Protein AF-A0A8J1UHW3-F1 (afdb_monomer_lite)

Sequence (132 aa):
MAEHSGVFWVDASIRLKGNNTDRLWEKLQIGKGMVFFASAFAHSNFATTRAGMYDYLPTDKEKMKDLGSIGATAMLLYNTKFVYEHYIKWWVLCALNRYCIAPDGSRKYCDPYDTYEEKYHFYRNCHRFDQA

Radius of gyration: 15.89 Å; chains: 1; bounding box: 41×25×42 Å

Structure (mmCIF, N/CA/C/O backbone):
data_AF-A0A8J1UHW3-F1
#
_entry.id   AF-A0A8J1UHW3-F1
#
loop_
_atom_site.group_PDB
_atom_site.id
_atom_site.type_symbol
_atom_site.label_atom_id
_atom_site.label_alt_id
_atom_site.label_comp_id
_atom_site.label_asym_id
_atom_site.label_entity_id
_atom_site.label_seq_id
_atom_site.pdbx_PDB_ins_code
_atom_site.Cartn_x
_atom_site.Cartn_y
_atom_site.Cartn_z
_atom_site.occupancy
_atom_site.B_iso_or_equiv
_atom_site.auth_seq_id
_atom_site.auth_comp_id
_atom_site.auth_asym_id
_atom_site.auth_atom_id
_atom_site.pdbx_PDB_model_num
ATOM 1 N N . MET A 1 1 ? -15.186 -9.253 8.576 1.00 59.00 1 MET A N 1
ATOM 2 C CA . MET A 1 1 ? -15.561 -8.044 9.350 1.00 59.00 1 MET A CA 1
ATOM 3 C C . MET A 1 1 ? -17.054 -7.941 9.661 1.00 59.00 1 MET A C 1
ATOM 5 O O . MET A 1 1 ? -17.396 -7.161 10.534 1.00 59.00 1 MET A O 1
ATOM 9 N N . ALA A 1 2 ? -17.949 -8.707 9.020 1.00 60.25 2 ALA A N 1
ATOM 10 C CA . ALA A 1 2 ? -19.382 -8.652 9.345 1.00 60.25 2 ALA A CA 1
ATOM 11 C C . ALA A 1 2 ? -19.702 -9.032 10.810 1.00 60.25 2 ALA A C 1
ATOM 13 O O . ALA A 1 2 ? -20.671 -8.531 11.364 1.00 60.25 2 ALA A O 1
ATOM 14 N N . GLU A 1 3 ? -18.856 -9.853 11.445 1.00 74.50 3 GLU A N 1
ATOM 15 C CA . GLU A 1 3 ? -19.064 -10.367 12.811 1.00 74.50 3 GLU A CA 1
ATOM 16 C C . GLU A 1 3 ? -18.181 -9.698 13.884 1.00 74.50 3 GLU A C 1
ATOM 18 O O . GLU A 1 3 ? -18.403 -9.886 15.079 1.00 74.50 3 GLU A O 1
ATOM 23 N N . HIS A 1 4 ? -17.180 -8.901 13.489 1.00 83.81 4 HIS A N 1
ATOM 24 C CA . HIS A 1 4 ? -16.212 -8.293 14.411 1.00 83.81 4 HIS A CA 1
ATOM 25 C C . HIS A 1 4 ? -15.934 -6.832 14.054 1.00 83.81 4 HIS A C 1
ATOM 27 O O . HIS A 1 4 ? -15.713 -6.502 12.887 1.00 83.81 4 HIS A O 1
ATOM 33 N N . SER A 1 5 ? -15.870 -5.972 15.075 1.00 87.94 5 SER A N 1
ATOM 34 C CA . SER A 1 5 ? -15.629 -4.529 14.925 1.00 87.94 5 SER A CA 1
ATOM 35 C C . SER A 1 5 ? -14.244 -4.190 14.373 1.00 87.94 5 SER A C 1
ATOM 37 O O . SER A 1 5 ? -14.067 -3.117 13.802 1.00 87.94 5 SER A O 1
ATOM 39 N N . GLY A 1 6 ? -13.273 -5.096 14.505 1.00 90.69 6 GLY A N 1
ATOM 40 C CA . GLY A 1 6 ? -11.949 -4.945 13.920 1.00 90.69 6 GLY A CA 1
ATOM 41 C C . GLY A 1 6 ? -11.185 -6.261 13.825 1.00 90.69 6 GLY A C 1
ATOM 42 O O . GLY A 1 6 ? -11.550 -7.257 14.447 1.00 90.69 6 GLY A O 1
ATOM 43 N N . VAL A 1 7 ? -10.133 -6.256 13.013 1.00 92.00 7 VAL A N 1
ATOM 44 C CA . VAL A 1 7 ? -9.237 -7.384 12.752 1.00 92.00 7 VAL A CA 1
ATOM 45 C C . VAL A 1 7 ? -7.804 -6.903 12.921 1.00 92.00 7 VAL A C 1
ATOM 47 O O . VAL A 1 7 ? -7.406 -5.911 12.308 1.00 92.00 7 VAL A O 1
ATOM 50 N N . PHE A 1 8 ? -7.027 -7.618 13.734 1.00 91.19 8 PHE A N 1
ATOM 51 C CA . PHE A 1 8 ? -5.584 -7.427 13.807 1.00 91.19 8 PHE A CA 1
ATOM 52 C C . PHE A 1 8 ? -4.898 -8.483 12.938 1.00 91.19 8 PHE A C 1
ATOM 54 O O . PHE A 1 8 ? -4.898 -9.664 13.278 1.00 91.19 8 PHE A O 1
ATOM 61 N N . TRP A 1 9 ? -4.348 -8.057 11.803 1.00 89.69 9 TRP A N 1
ATOM 62 C CA . TRP A 1 9 ? -3.545 -8.900 10.922 1.00 89.69 9 TRP A CA 1
ATOM 63 C C . TRP A 1 9 ? -2.068 -8.769 11.280 1.00 89.69 9 TRP A C 1
ATOM 65 O O . TRP A 1 9 ? -1.563 -7.652 11.410 1.00 89.69 9 TRP A O 1
ATOM 75 N N . VAL A 1 10 ? -1.381 -9.901 11.433 1.00 90.69 10 VAL A N 1
ATOM 76 C CA . VAL A 1 10 ? 0.036 -9.963 11.801 1.00 90.69 10 VAL A CA 1
ATOM 77 C C . VAL A 1 10 ? 0.680 -11.147 11.083 1.00 90.69 10 VAL A C 1
ATOM 79 O O . VAL A 1 10 ? 0.209 -12.276 11.203 1.00 90.69 10 VAL A O 1
ATOM 82 N N . ASP A 1 11 ? 1.759 -10.891 10.348 1.00 87.81 11 ASP A N 1
ATOM 83 C CA . ASP A 1 11 ? 2.586 -11.928 9.734 1.00 87.81 11 ASP A CA 1
ATOM 84 C C . ASP A 1 11 ? 3.299 -12.762 10.815 1.00 87.81 11 ASP A C 1
ATOM 86 O O . ASP A 1 11 ? 3.686 -12.257 11.871 1.00 87.81 11 ASP A O 1
ATOM 90 N N . ALA A 1 12 ? 3.540 -14.042 10.531 1.00 89.94 12 ALA A N 1
ATOM 91 C CA . ALA A 1 12 ? 4.225 -14.978 11.420 1.00 89.94 12 ALA A CA 1
ATOM 92 C C . ALA A 1 12 ? 5.659 -14.539 11.779 1.00 89.94 12 ALA A C 1
ATOM 94 O O . ALA A 1 12 ? 6.233 -15.014 12.761 1.00 89.94 12 ALA A O 1
ATOM 95 N N . SER A 1 13 ? 6.240 -13.628 10.994 1.00 87.56 13 SER A N 1
ATOM 96 C CA . SER A 1 13 ? 7.553 -13.030 11.245 1.00 87.56 13 SER A CA 1
ATOM 97 C C . SER A 1 13 ? 7.556 -11.973 12.363 1.00 87.56 13 SER A C 1
ATOM 99 O O . SER A 1 13 ? 8.621 -11.640 12.890 1.00 87.56 13 SER A O 1
ATOM 101 N N . ILE A 1 14 ? 6.391 -11.449 12.760 1.00 88.06 14 ILE A N 1
ATOM 102 C CA . ILE A 1 14 ? 6.281 -10.335 13.705 1.00 88.06 14 ILE A CA 1
ATOM 103 C C . ILE A 1 14 ? 6.113 -10.839 15.139 1.00 88.06 14 ILE A C 1
ATOM 105 O O . ILE A 1 14 ? 5.338 -11.747 15.437 1.00 88.06 14 ILE A O 1
ATOM 109 N N . ARG A 1 15 ? 6.832 -10.201 16.070 1.00 88.38 15 ARG A N 1
ATOM 110 C CA . ARG A 1 15 ? 6.701 -10.437 17.512 1.00 88.38 15 ARG A CA 1
ATOM 111 C C . ARG A 1 15 ? 6.170 -9.188 18.196 1.00 88.38 15 ARG A C 1
ATOM 113 O O . ARG A 1 15 ? 6.845 -8.161 18.219 1.00 88.38 15 ARG A O 1
ATOM 120 N N . LEU A 1 16 ? 4.991 -9.296 18.798 1.00 85.94 16 LEU A N 1
ATOM 121 C CA . LEU A 1 16 ? 4.423 -8.242 19.632 1.00 85.94 16 LEU A CA 1
ATOM 122 C C . LEU A 1 16 ? 5.141 -8.238 20.986 1.00 85.94 16 LEU A C 1
ATOM 124 O O . LEU A 1 16 ? 5.240 -9.272 21.646 1.00 85.94 16 LEU A O 1
ATOM 128 N N . LYS A 1 17 ? 5.673 -7.082 21.385 1.00 85.56 17 LYS A N 1
ATOM 129 C CA . LYS A 1 17 ? 6.342 -6.896 22.676 1.00 85.56 17 LYS A CA 1
ATOM 130 C C . LYS A 1 17 ? 5.645 -5.778 23.443 1.00 85.56 17 LYS A C 1
ATOM 132 O O . LYS A 1 17 ? 5.479 -4.686 22.910 1.00 85.56 17 LYS A O 1
ATOM 137 N N . GLY A 1 18 ? 5.298 -6.048 24.698 1.00 82.25 18 GLY A N 1
ATOM 138 C CA . GLY A 1 18 ? 4.622 -5.095 25.577 1.00 82.25 18 GLY A CA 1
ATOM 139 C C . GLY A 1 18 ? 3.096 -5.140 25.484 1.00 82.25 18 GLY A C 1
ATOM 140 O O . GLY A 1 18 ? 2.519 -5.861 24.676 1.00 82.25 18 GLY A O 1
ATOM 141 N N . ASN A 1 19 ? 2.454 -4.374 26.363 1.00 79.50 19 ASN A N 1
ATOM 142 C CA . ASN A 1 19 ? 1.001 -4.293 26.530 1.00 79.50 19 ASN A CA 1
ATOM 143 C C . ASN A 1 19 ? 0.471 -2.847 26.493 1.00 79.50 19 ASN A C 1
ATOM 145 O O . ASN A 1 19 ? -0.718 -2.629 26.713 1.00 79.50 19 ASN A O 1
ATOM 149 N N . ASN A 1 20 ? 1.330 -1.858 26.224 1.00 79.31 20 ASN A N 1
ATOM 150 C CA . ASN A 1 20 ? 0.901 -0.469 26.115 1.00 79.31 20 ASN A CA 1
ATOM 151 C C . ASN A 1 20 ? 0.227 -0.243 24.754 1.00 79.31 20 ASN A C 1
ATOM 153 O O . ASN A 1 20 ? 0.857 -0.386 23.705 1.00 79.31 20 ASN A O 1
ATOM 157 N N . THR A 1 21 ? -1.053 0.122 24.789 1.00 81.50 21 THR A N 1
ATOM 158 C CA . THR A 1 21 ? -1.869 0.416 23.602 1.00 81.50 21 THR A CA 1
ATOM 159 C C . THR A 1 21 ? -2.411 1.845 23.613 1.00 81.50 21 THR A C 1
ATOM 161 O O . THR A 1 21 ? -3.254 2.189 22.789 1.00 81.50 21 THR A O 1
ATOM 164 N N . ASP A 1 22 ? -1.900 2.707 24.495 1.00 83.94 22 ASP A N 1
ATOM 165 C CA . ASP A 1 22 ? -2.510 4.003 24.819 1.00 83.94 22 ASP A CA 1
ATOM 166 C C . ASP A 1 22 ? -2.631 4.906 23.583 1.00 83.94 22 ASP A C 1
ATOM 168 O O . ASP A 1 22 ? -3.634 5.586 23.380 1.00 83.94 22 ASP A O 1
ATOM 172 N N . ARG A 1 23 ? -1.631 4.857 22.695 1.00 84.88 23 ARG A N 1
ATOM 173 C CA . ARG A 1 23 ? -1.591 5.654 21.455 1.00 84.88 23 ARG A CA 1
ATOM 174 C C . ARG A 1 23 ? -2.309 5.010 20.272 1.00 84.88 23 ARG A C 1
ATOM 176 O O . ARG A 1 23 ? -2.452 5.640 19.225 1.00 84.88 23 ARG A O 1
ATOM 183 N N . LEU A 1 24 ? -2.736 3.756 20.393 1.00 87.62 24 LEU A N 1
ATOM 184 C CA . LEU A 1 24 ? -3.324 3.019 19.278 1.00 87.62 24 LEU A CA 1
ATOM 185 C C . LEU A 1 24 ? -4.669 3.613 18.862 1.00 87.62 24 LEU A C 1
ATOM 187 O O . LEU A 1 24 ? -4.933 3.765 17.671 1.00 87.62 24 LEU A O 1
ATOM 191 N N . TRP A 1 25 ? -5.490 4.002 19.837 1.00 87.06 25 TRP A N 1
ATOM 192 C CA . TRP A 1 25 ? -6.794 4.607 19.581 1.00 87.06 25 TRP A CA 1
ATOM 193 C C . TRP A 1 25 ? -6.679 5.938 18.845 1.00 87.06 25 TRP A C 1
ATOM 195 O O . TRP A 1 25 ? -7.392 6.157 17.871 1.00 87.06 25 TRP A O 1
ATOM 205 N N . GLU A 1 26 ? -5.734 6.788 19.243 1.00 91.19 26 GLU A N 1
ATOM 206 C CA . GLU A 1 26 ? -5.448 8.047 18.551 1.00 91.19 26 GLU A CA 1
ATOM 207 C C . GLU A 1 26 ? -5.050 7.793 17.089 1.00 91.19 26 GLU A C 1
ATOM 209 O O . GLU A 1 26 ? -5.602 8.399 16.168 1.00 91.19 26 GLU A O 1
ATOM 214 N N . LYS A 1 27 ? -4.144 6.834 16.854 1.00 90.75 27 LYS A N 1
ATOM 215 C CA . LYS A 1 27 ? -3.717 6.457 15.499 1.00 90.75 27 LYS A CA 1
ATOM 216 C C . LYS A 1 27 ? -4.860 5.886 14.665 1.00 90.75 27 LYS A C 1
ATOM 218 O O . LYS A 1 27 ? -4.954 6.225 13.489 1.00 90.75 27 LYS A O 1
ATOM 223 N N . LEU A 1 28 ? -5.744 5.082 15.257 1.00 90.69 28 LEU A N 1
ATOM 224 C CA . LEU A 1 28 ? -6.936 4.568 14.580 1.00 90.69 28 LEU A CA 1
ATOM 225 C C . LEU A 1 28 ? -7.889 5.691 14.175 1.00 90.69 28 LEU A C 1
ATOM 227 O O . LEU A 1 28 ? -8.403 5.656 13.061 1.00 90.69 28 LEU A O 1
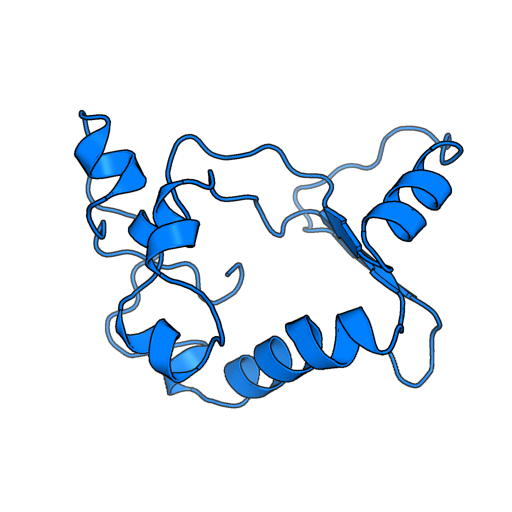ATOM 231 N N . GLN A 1 29 ? -8.111 6.691 15.033 1.00 90.44 29 GLN A N 1
ATOM 232 C CA . GLN A 1 29 ? -8.962 7.836 14.692 1.00 90.44 29 GLN A CA 1
ATOM 233 C C . GLN A 1 29 ? -8.363 8.650 13.539 1.00 90.44 29 GLN A C 1
ATOM 235 O O . GLN A 1 29 ? -9.050 8.912 12.551 1.00 90.44 29 GLN A O 1
ATOM 240 N N . ILE A 1 30 ? -7.065 8.971 13.610 1.00 92.00 30 ILE A N 1
ATOM 241 C CA . ILE A 1 30 ? -6.345 9.675 12.533 1.00 92.00 30 ILE A CA 1
ATOM 242 C C . ILE A 1 30 ? -6.402 8.873 11.223 1.00 92.00 30 ILE A C 1
ATOM 244 O O . ILE A 1 30 ? -6.675 9.428 10.160 1.00 92.00 30 ILE A O 1
ATOM 248 N N . GLY A 1 31 ? -6.189 7.559 11.301 1.00 90.19 31 GLY A N 1
ATOM 249 C CA . GLY A 1 31 ? -6.221 6.639 10.167 1.00 90.19 31 GLY A CA 1
ATOM 250 C C . GLY A 1 31 ? -7.620 6.187 9.744 1.00 90.19 31 GLY A C 1
ATOM 251 O O . GLY A 1 31 ? -7.732 5.256 8.948 1.00 90.19 31 GLY A O 1
ATOM 252 N N . LYS A 1 32 ? -8.692 6.792 10.279 1.00 94.69 32 LYS A N 1
ATOM 253 C CA . LYS A 1 32 ? -10.099 6.467 9.964 1.00 94.69 32 LYS A CA 1
ATOM 254 C C . LYS A 1 32 ? -10.449 4.976 10.105 1.00 94.69 32 LYS A C 1
ATOM 256 O O . LYS A 1 32 ? -11.298 4.444 9.383 1.00 94.69 32 LYS A O 1
ATOM 261 N N . GLY A 1 33 ? -9.807 4.309 11.059 1.00 93.75 33 GLY A N 1
ATOM 262 C CA . GLY A 1 33 ? -9.964 2.889 11.348 1.00 93.75 33 GLY A CA 1
ATOM 263 C C . GLY A 1 33 ? -8.819 2.005 10.858 1.00 93.75 33 GLY A C 1
ATOM 264 O O . GLY A 1 33 ? -8.951 0.792 10.961 1.00 93.75 33 GLY A O 1
ATOM 265 N N . MET A 1 34 ? -7.711 2.552 10.349 1.00 92.62 34 MET A N 1
ATOM 266 C CA . MET A 1 34 ? -6.543 1.758 9.934 1.00 92.62 34 MET A CA 1
ATOM 267 C C . MET A 1 34 ? -5.260 2.237 10.592 1.00 92.62 34 MET A C 1
ATOM 269 O O . MET A 1 34 ? -4.975 3.431 10.632 1.00 92.62 34 MET A O 1
ATOM 273 N N . VAL A 1 35 ? -4.451 1.288 11.054 1.00 91.88 35 VAL A N 1
ATOM 274 C CA . VAL A 1 35 ? -3.084 1.534 11.521 1.00 91.88 35 VAL A CA 1
ATOM 275 C C . VAL A 1 35 ? -2.175 0.450 10.967 1.00 91.88 35 VAL A C 1
ATOM 277 O O . VAL A 1 35 ? -2.463 -0.734 11.127 1.00 91.88 35 VAL A O 1
ATOM 280 N N . PHE A 1 36 ? -1.063 0.859 10.359 1.00 88.69 36 PHE A N 1
ATOM 281 C CA . PHE A 1 36 ? 0.019 -0.032 9.947 1.00 88.69 36 PHE A CA 1
ATOM 282 C C . PHE A 1 36 ? 1.166 0.057 10.952 1.00 88.69 36 PHE A C 1
ATOM 284 O O . PHE A 1 36 ? 1.549 1.145 11.380 1.00 88.69 36 PHE A O 1
ATOM 291 N N . PHE A 1 37 ? 1.732 -1.094 11.299 1.00 86.38 37 PHE A N 1
ATOM 292 C CA . PHE A 1 37 ? 2.867 -1.233 12.209 1.00 86.38 37 PHE A CA 1
ATOM 293 C C . PHE A 1 37 ? 4.120 -1.623 11.420 1.00 86.38 37 PHE A C 1
ATOM 295 O O . PHE A 1 37 ? 4.749 -2.647 11.682 1.00 86.38 37 PHE A O 1
ATOM 302 N N . ALA A 1 38 ? 4.457 -0.820 10.412 1.00 78.75 38 ALA A N 1
ATOM 303 C CA . ALA A 1 38 ? 5.562 -1.091 9.505 1.00 78.75 38 ALA A CA 1
ATOM 304 C C . ALA A 1 38 ? 6.385 0.168 9.226 1.00 78.75 38 ALA A C 1
ATOM 306 O O . ALA A 1 38 ? 5.887 1.293 9.282 1.00 78.75 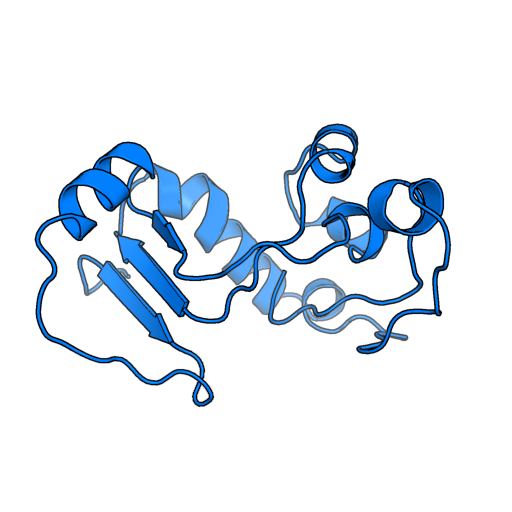38 ALA A O 1
ATOM 307 N N . SER A 1 39 ? 7.663 -0.042 8.922 1.00 73.88 39 SER A N 1
ATOM 308 C CA . SER A 1 39 ? 8.550 1.001 8.416 1.00 73.88 39 SER A CA 1
ATOM 309 C C . SER A 1 39 ? 8.415 1.110 6.901 1.00 73.88 39 SER A C 1
ATOM 311 O O . SER A 1 39 ? 8.168 0.112 6.221 1.00 73.88 39 SER A O 1
ATOM 313 N N . ALA A 1 40 ? 8.602 2.321 6.380 1.00 78.00 40 ALA A N 1
ATOM 314 C CA . ALA A 1 40 ? 8.689 2.529 4.945 1.00 78.00 40 ALA A CA 1
ATOM 315 C C . ALA A 1 40 ? 9.975 1.894 4.389 1.00 78.00 40 ALA A C 1
ATOM 317 O O . ALA A 1 40 ? 11.049 1.997 4.987 1.00 78.00 40 ALA A O 1
ATOM 318 N N . PHE A 1 41 ? 9.863 1.251 3.235 1.00 79.94 41 PHE A N 1
ATOM 319 C CA . PHE A 1 41 ? 10.981 0.788 2.435 1.00 79.94 41 PHE A CA 1
ATOM 320 C C . PHE A 1 41 ? 11.551 1.934 1.593 1.00 79.94 41 PHE A C 1
ATOM 322 O O . PHE A 1 41 ? 10.856 2.882 1.233 1.00 79.94 41 PHE A O 1
ATOM 329 N N . ALA A 1 42 ? 12.832 1.821 1.236 1.00 85.44 42 ALA A N 1
ATOM 330 C CA . ALA A 1 42 ? 13.557 2.808 0.432 1.00 85.44 42 ALA A CA 1
ATOM 331 C C . ALA A 1 42 ? 13.285 2.678 -1.084 1.00 85.44 42 ALA A C 1
ATOM 333 O O . ALA A 1 42 ? 14.219 2.707 -1.888 1.00 85.44 42 ALA A O 1
ATOM 334 N N . HIS A 1 43 ? 12.025 2.472 -1.459 1.00 89.12 43 HIS A N 1
ATOM 335 C CA . HIS A 1 43 ? 11.519 2.464 -2.832 1.00 89.12 43 HIS A CA 1
ATOM 336 C C . HIS A 1 43 ? 10.024 2.792 -2.820 1.00 89.12 43 HIS A C 1
ATOM 338 O O . HIS A 1 43 ? 9.350 2.565 -1.812 1.00 89.12 43 HIS A O 1
ATOM 344 N N . SER A 1 44 ? 9.502 3.310 -3.927 1.00 91.75 44 SER A N 1
ATOM 345 C CA . SER A 1 44 ? 8.094 3.685 -4.024 1.00 91.75 44 SER A CA 1
ATOM 346 C C . SER A 1 44 ? 7.180 2.485 -4.270 1.00 91.75 44 SER A C 1
ATOM 348 O O . SER A 1 44 ? 7.605 1.463 -4.816 1.00 91.75 44 SER A O 1
ATOM 350 N N . ASN A 1 45 ? 5.895 2.624 -3.932 1.00 89.31 45 ASN A N 1
ATOM 351 C CA . ASN A 1 45 ? 4.886 1.650 -4.366 1.00 89.31 45 ASN A CA 1
ATOM 352 C C . ASN A 1 45 ? 4.777 1.598 -5.893 1.00 89.31 45 ASN A C 1
ATOM 354 O O . ASN A 1 45 ? 4.513 0.533 -6.444 1.00 89.31 45 ASN A O 1
ATOM 358 N N . PHE A 1 46 ? 5.002 2.715 -6.592 1.00 92.75 46 PHE A N 1
ATOM 359 C CA . PHE A 1 46 ? 5.004 2.731 -8.055 1.00 92.75 46 PHE A CA 1
ATOM 360 C C . PHE A 1 46 ? 6.071 1.787 -8.631 1.00 92.75 46 PHE A C 1
ATOM 362 O O . PHE A 1 46 ? 5.772 0.979 -9.511 1.00 92.75 46 PHE A O 1
ATOM 369 N N . ALA A 1 47 ? 7.294 1.841 -8.098 1.00 93.31 47 ALA A N 1
ATOM 370 C CA . ALA A 1 47 ? 8.427 1.056 -8.582 1.00 93.31 47 ALA A CA 1
ATOM 371 C C . ALA A 1 47 ? 8.212 -0.463 -8.435 1.00 93.31 47 ALA A C 1
ATOM 373 O O . ALA A 1 47 ? 8.733 -1.246 -9.232 1.00 93.31 47 ALA A O 1
ATOM 374 N N . THR A 1 48 ? 7.406 -0.888 -7.460 1.00 91.31 48 THR A N 1
ATOM 375 C CA . THR A 1 48 ? 7.092 -2.299 -7.177 1.00 91.31 48 THR A CA 1
ATOM 376 C C . THR A 1 48 ? 5.648 -2.678 -7.515 1.00 91.31 48 THR A C 1
ATOM 378 O O . THR A 1 48 ? 5.185 -3.765 -7.161 1.00 91.31 48 THR A O 1
ATOM 381 N N . THR A 1 49 ? 4.925 -1.816 -8.242 1.00 90.50 49 THR A N 1
ATOM 382 C CA . THR A 1 49 ? 3.567 -2.098 -8.718 1.00 90.50 49 THR A CA 1
ATOM 383 C C . THR A 1 49 ? 3.531 -2.390 -10.204 1.00 90.50 49 THR A C 1
ATOM 385 O O . THR A 1 49 ? 3.777 -1.518 -11.035 1.00 90.50 49 THR A O 1
ATOM 388 N N . ARG A 1 50 ? 3.188 -3.639 -10.554 1.00 91.50 50 ARG A N 1
ATOM 389 C CA . ARG A 1 50 ? 3.021 -4.042 -11.954 1.00 91.50 50 ARG A CA 1
ATOM 390 C C . ARG A 1 50 ? 1.928 -3.195 -12.597 1.00 91.50 50 ARG A C 1
ATOM 392 O O . ARG A 1 50 ? 0.840 -3.081 -12.048 1.00 91.50 50 ARG A O 1
ATOM 399 N N . ALA A 1 51 ? 2.188 -2.677 -13.797 1.00 90.06 51 ALA A N 1
ATOM 400 C CA . ALA A 1 51 ? 1.287 -1.741 -14.474 1.00 90.06 51 ALA A CA 1
ATOM 401 C C . ALA A 1 51 ? -0.172 -2.232 -14.603 1.00 90.06 51 ALA A C 1
ATOM 403 O O . ALA A 1 51 ? -1.090 -1.439 -14.428 1.00 90.06 51 ALA A O 1
ATOM 404 N N . GLY A 1 52 ? -0.397 -3.529 -14.840 1.00 90.06 52 GLY A N 1
ATOM 405 C CA . GLY A 1 52 ? -1.752 -4.099 -14.925 1.00 90.06 52 GLY A CA 1
ATOM 406 C C . GLY A 1 52 ? -2.545 -4.069 -13.610 1.00 90.06 52 GLY A C 1
ATOM 407 O O . GLY A 1 52 ? -3.761 -4.201 -13.626 1.00 90.06 52 GLY A O 1
ATOM 408 N N . MET A 1 53 ? -1.897 -3.852 -12.460 1.00 90.25 53 MET A N 1
ATOM 409 C CA . MET A 1 53 ? -2.601 -3.723 -11.176 1.00 90.25 53 MET A CA 1
ATOM 410 C C . MET A 1 53 ? -3.428 -2.448 -11.084 1.00 90.25 53 MET A C 1
ATOM 412 O O . MET A 1 53 ? -4.410 -2.394 -10.346 1.00 90.25 53 MET A O 1
ATOM 416 N N . TYR A 1 54 ? -3.075 -1.435 -11.870 1.00 90.31 54 TYR A N 1
ATOM 417 C CA . TYR A 1 54 ? -3.818 -0.184 -11.924 1.00 90.31 54 TYR A CA 1
ATOM 418 C C . TYR A 1 54 ? -5.196 -0.306 -12.570 1.00 90.31 54 TYR A C 1
ATOM 420 O O . TYR A 1 54 ? -6.001 0.610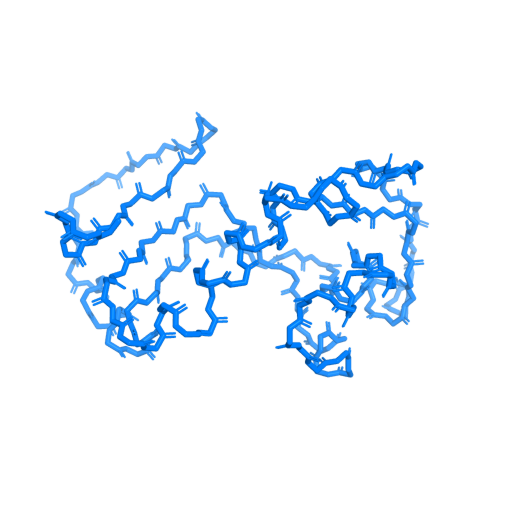 -12.431 1.00 90.31 54 TYR A O 1
ATOM 428 N N . ASP A 1 55 ? -5.474 -1.426 -13.235 1.00 89.81 55 ASP A N 1
ATOM 429 C CA . ASP A 1 55 ? -6.803 -1.729 -13.761 1.00 89.81 55 ASP A CA 1
ATOM 430 C C . ASP A 1 55 ? -7.745 -2.241 -12.652 1.00 89.81 55 ASP A C 1
ATOM 432 O O . ASP A 1 55 ? -8.964 -2.228 -12.813 1.00 89.81 55 ASP A O 1
ATOM 436 N N . TYR A 1 56 ? -7.189 -2.665 -11.507 1.00 89.12 56 TYR A N 1
ATOM 437 C CA . TYR A 1 56 ? -7.929 -3.227 -10.372 1.00 89.12 56 TYR A CA 1
ATOM 438 C C . TYR A 1 56 ? -7.934 -2.326 -9.136 1.00 89.12 56 TYR A C 1
ATOM 440 O O . TYR A 1 56 ? -8.916 -2.306 -8.393 1.00 89.12 56 TYR A O 1
ATOM 448 N N . LEU A 1 57 ? -6.837 -1.606 -8.890 1.00 88.06 57 LEU A N 1
ATOM 449 C CA . LEU A 1 57 ? -6.647 -0.796 -7.691 1.00 88.06 57 LEU A CA 1
ATOM 450 C C . LEU A 1 57 ? -6.929 0.684 -7.992 1.00 88.06 57 LEU A C 1
ATOM 452 O O . LEU A 1 57 ? -6.200 1.289 -8.783 1.00 88.06 57 LEU A O 1
ATOM 456 N N . PRO A 1 58 ? -7.938 1.306 -7.353 1.00 89.69 58 PRO A N 1
ATOM 457 C CA . PRO A 1 58 ? -8.256 2.715 -7.566 1.00 89.69 58 PRO A CA 1
ATOM 458 C C . PRO A 1 58 ? -7.247 3.607 -6.832 1.00 89.69 58 PRO A C 1
ATOM 460 O O . PRO A 1 58 ? -7.476 4.050 -5.707 1.00 89.69 58 PRO A O 1
ATOM 463 N N . THR A 1 59 ? -6.109 3.861 -7.473 1.00 89.25 59 THR A N 1
ATOM 464 C CA . THR A 1 59 ? -5.013 4.665 -6.923 1.00 89.25 59 THR A CA 1
ATOM 465 C C . THR A 1 59 ? -4.529 5.724 -7.912 1.00 89.25 59 THR A C 1
ATOM 467 O O . THR A 1 59 ? -4.798 5.662 -9.112 1.00 89.25 59 THR A O 1
ATOM 470 N N . ASP A 1 60 ? -3.792 6.702 -7.397 1.00 91.81 60 ASP A N 1
ATOM 471 C CA . ASP A 1 60 ? -3.139 7.752 -8.172 1.00 91.81 60 ASP A CA 1
ATOM 472 C C . ASP A 1 60 ? -1.669 7.375 -8.393 1.00 91.81 60 ASP A C 1
ATOM 474 O O . ASP A 1 60 ? -0.853 7.417 -7.469 1.00 91.81 60 ASP A O 1
ATOM 478 N N . LYS A 1 61 ? -1.339 6.975 -9.626 1.00 91.12 61 LYS A N 1
ATOM 479 C CA . LYS A 1 61 ? -0.009 6.458 -9.988 1.00 91.12 61 LYS A CA 1
ATOM 480 C C . LYS A 1 61 ? 1.102 7.469 -9.731 1.00 91.12 61 LYS A C 1
ATOM 482 O O . LYS A 1 61 ? 2.195 7.061 -9.349 1.00 91.12 61 LYS A O 1
ATOM 487 N N . GLU A 1 62 ? 0.829 8.756 -9.933 1.00 91.75 62 GLU A N 1
ATOM 488 C CA . GLU A 1 62 ? 1.830 9.803 -9.743 1.00 91.75 62 GLU A CA 1
ATOM 489 C C . GLU A 1 62 ? 2.097 10.008 -8.257 1.00 91.75 62 GLU A C 1
ATOM 491 O O . GLU A 1 62 ? 3.246 9.969 -7.838 1.00 91.75 62 GLU A O 1
ATOM 496 N N . LYS A 1 63 ? 1.055 10.051 -7.421 1.00 91.06 63 LYS A N 1
ATOM 497 C CA . LYS A 1 63 ? 1.248 10.126 -5.961 1.00 91.06 63 LYS A CA 1
ATOM 498 C C . LYS A 1 63 ? 1.955 8.907 -5.383 1.00 91.06 63 LYS A C 1
ATOM 500 O O . LYS A 1 63 ? 2.625 9.007 -4.359 1.00 91.06 63 LYS A O 1
ATOM 505 N N . MET A 1 64 ? 1.821 7.741 -6.014 1.00 89.62 64 MET A N 1
ATOM 506 C CA . MET A 1 64 ? 2.534 6.547 -5.563 1.00 89.62 64 MET A CA 1
ATOM 507 C C . MET A 1 64 ? 4.036 6.580 -5.834 1.00 89.62 64 MET A C 1
ATOM 509 O O . MET A 1 64 ? 4.740 5.729 -5.292 1.00 89.62 64 MET A O 1
ATOM 513 N N . LYS A 1 65 ? 4.529 7.522 -6.643 1.00 92.06 65 LYS A N 1
ATOM 514 C CA . LYS A 1 65 ? 5.963 7.762 -6.821 1.00 92.06 65 LYS A CA 1
ATOM 515 C C . LYS A 1 65 ? 6.574 8.476 -5.621 1.00 92.06 65 LYS A C 1
ATOM 517 O O . LYS A 1 65 ? 7.714 8.190 -5.285 1.00 92.06 65 LYS A O 1
ATOM 522 N N . ASP A 1 66 ? 5.802 9.316 -4.939 1.00 87.62 66 ASP A N 1
ATOM 523 C CA . ASP A 1 66 ? 6.281 10.137 -3.819 1.00 87.62 66 ASP A CA 1
ATOM 524 C C . ASP A 1 66 ? 6.287 9.390 -2.477 1.00 87.62 66 ASP A C 1
ATOM 526 O O . ASP A 1 66 ? 6.866 9.847 -1.490 1.00 87.62 66 ASP A O 1
ATOM 530 N N . LEU A 1 67 ? 5.614 8.239 -2.414 1.00 81.88 67 LEU A N 1
ATOM 531 C CA . LEU A 1 67 ? 5.410 7.487 -1.183 1.00 81.88 67 LEU A CA 1
ATOM 532 C C . LEU A 1 67 ? 6.299 6.248 -1.147 1.00 81.88 67 LEU A C 1
ATOM 534 O O . LEU A 1 67 ? 6.156 5.341 -1.970 1.00 81.88 67 LEU A O 1
ATOM 538 N N . GLY A 1 68 ? 7.170 6.189 -0.138 1.00 84.75 68 GLY A N 1
ATOM 539 C CA . GLY A 1 68 ? 7.889 4.968 0.209 1.00 84.75 68 GLY A CA 1
ATOM 540 C C . GLY A 1 68 ? 6.907 3.838 0.520 1.00 84.75 68 GLY A C 1
ATOM 541 O O . GLY A 1 68 ? 5.912 4.041 1.219 1.00 84.75 68 GLY A O 1
ATOM 542 N N . SER A 1 69 ? 7.180 2.650 -0.013 1.00 84.19 69 SER A N 1
ATOM 543 C CA . SER A 1 69 ? 6.327 1.481 0.175 1.00 84.19 69 SER A CA 1
ATOM 544 C C . SER A 1 69 ? 6.266 1.096 1.650 1.00 84.19 69 SER A C 1
ATOM 546 O O . SER A 1 69 ? 7.284 1.106 2.334 1.00 84.19 69 SER A O 1
ATOM 548 N N . ILE A 1 70 ? 5.088 0.752 2.160 1.00 84.75 70 ILE A N 1
ATOM 549 C CA . ILE A 1 70 ? 4.909 0.309 3.547 1.00 84.75 70 ILE A CA 1
ATOM 550 C C . ILE A 1 70 ? 4.548 -1.170 3.518 1.00 84.75 70 ILE A C 1
ATOM 552 O O . ILE A 1 70 ? 3.657 -1.582 2.781 1.00 84.75 70 ILE A O 1
ATOM 556 N N . GLY A 1 71 ? 5.226 -1.975 4.334 1.00 79.12 71 GLY A N 1
ATOM 557 C CA . GLY A 1 71 ? 4.912 -3.396 4.437 1.00 79.12 71 GLY A CA 1
ATOM 558 C C . GLY A 1 71 ? 3.541 -3.654 5.066 1.00 79.12 71 GLY A C 1
ATOM 559 O O . GLY A 1 71 ? 3.223 -3.124 6.129 1.00 79.12 71 GLY A O 1
ATOM 560 N N . ALA A 1 72 ? 2.771 -4.564 4.473 1.00 81.81 72 ALA A N 1
ATOM 561 C CA . ALA A 1 72 ? 1.521 -5.096 5.022 1.00 81.81 72 ALA A CA 1
ATOM 562 C C . ALA A 1 72 ? 1.735 -6.144 6.148 1.00 81.81 72 ALA A C 1
ATOM 564 O O . ALA A 1 72 ? 0.921 -7.046 6.337 1.00 81.81 72 ALA A O 1
ATOM 565 N N . THR A 1 73 ? 2.847 -6.068 6.888 1.00 86.56 73 THR A N 1
ATOM 566 C CA . THR A 1 73 ? 3.298 -7.119 7.822 1.00 86.56 73 THR A CA 1
ATOM 567 C C . THR A 1 73 ? 2.521 -7.156 9.132 1.00 86.56 73 THR A C 1
ATOM 569 O O . THR A 1 73 ? 2.378 -8.217 9.732 1.00 86.56 73 THR A O 1
ATOM 572 N N . ALA A 1 74 ? 2.025 -6.012 9.596 1.00 90.00 74 ALA A N 1
ATOM 573 C CA . ALA A 1 74 ? 1.136 -5.932 10.743 1.00 90.00 74 ALA A CA 1
ATOM 574 C C . ALA A 1 74 ? 0.226 -4.712 10.602 1.00 90.00 74 ALA A C 1
ATOM 576 O O . ALA A 1 74 ? 0.700 -3.592 10.398 1.00 90.00 74 ALA A O 1
ATOM 577 N N . MET A 1 75 ? -1.083 -4.921 10.714 1.00 91.31 75 MET A N 1
ATOM 578 C CA . MET A 1 75 ? -2.073 -3.855 10.595 1.00 91.31 75 MET A CA 1
ATOM 579 C C . MET A 1 75 ? -3.320 -4.134 11.423 1.00 91.31 75 MET A C 1
ATOM 581 O O . MET A 1 75 ? -3.817 -5.257 11.469 1.00 91.31 75 MET A O 1
ATOM 585 N N . LEU A 1 76 ? -3.852 -3.087 12.045 1.00 92.31 76 LEU A N 1
ATOM 586 C CA . LEU A 1 76 ? -5.144 -3.119 12.715 1.00 92.31 76 LEU A CA 1
ATOM 587 C C . LEU A 1 76 ? -6.169 -2.385 11.858 1.00 92.31 76 LEU A C 1
ATOM 589 O O . LEU A 1 76 ? -5.962 -1.228 11.491 1.00 92.31 76 LEU A O 1
ATOM 593 N N . LEU A 1 77 ? -7.268 -3.071 11.562 1.00 93.31 77 LEU A N 1
ATOM 594 C CA . LEU A 1 77 ? -8.326 -2.607 10.674 1.00 93.31 77 LEU A CA 1
ATOM 595 C C . LEU A 1 77 ? -9.652 -2.643 11.427 1.00 93.31 77 LEU A C 1
ATOM 597 O O . LEU A 1 77 ? -10.048 -3.693 11.923 1.00 93.31 77 LEU A O 1
ATOM 601 N N . TYR A 1 78 ? -10.348 -1.518 11.504 1.00 94.06 78 TYR A N 1
ATOM 602 C CA . TYR A 1 78 ? -11.699 -1.421 12.043 1.00 94.06 78 TYR A CA 1
ATOM 603 C C . TYR A 1 78 ? -12.721 -1.422 10.917 1.00 94.06 78 TYR A C 1
ATOM 605 O O . TYR A 1 78 ? -12.486 -0.871 9.841 1.00 94.06 78 TYR A O 1
ATOM 613 N N . ASN A 1 79 ? -13.882 -2.010 11.188 1.00 92.25 79 ASN A N 1
ATOM 614 C CA . ASN A 1 79 ? -15.002 -2.049 10.263 1.00 92.25 79 ASN A CA 1
ATOM 615 C C . ASN A 1 79 ? -15.683 -0.674 10.189 1.00 92.25 79 ASN A C 1
ATOM 617 O O . ASN A 1 79 ? -16.763 -0.455 10.735 1.00 92.25 79 ASN A O 1
ATOM 621 N N . THR A 1 80 ? -15.014 0.280 9.546 1.00 93.94 80 THR A N 1
ATOM 622 C CA . THR A 1 80 ? -15.584 1.580 9.200 1.00 93.94 80 THR A CA 1
ATOM 623 C C . THR A 1 80 ? -15.948 1.588 7.721 1.00 93.94 80 THR A C 1
ATOM 625 O O . THR A 1 80 ? -15.335 0.895 6.904 1.00 93.94 80 THR A O 1
ATOM 628 N N . LYS A 1 81 ? -16.926 2.422 7.352 1.00 93.75 81 LYS A N 1
ATOM 629 C CA . LYS A 1 81 ? -17.302 2.627 5.947 1.00 93.75 81 LYS A CA 1
ATOM 630 C C . LYS A 1 81 ? -16.088 3.002 5.088 1.00 93.75 81 LYS A C 1
ATOM 632 O O . LYS A 1 81 ? -15.929 2.473 3.995 1.00 93.75 81 LYS A O 1
ATOM 637 N N . PHE A 1 82 ? -15.203 3.846 5.622 1.00 94.19 82 PHE A N 1
ATOM 638 C CA . PHE A 1 82 ? -13.979 4.265 4.943 1.00 94.19 82 PHE A CA 1
ATOM 639 C C . PHE A 1 82 ? -13.049 3.079 4.646 1.00 94.19 82 PHE A C 1
ATOM 641 O O . PHE A 1 82 ? -12.645 2.894 3.500 1.00 94.19 82 PHE A O 1
ATOM 648 N N . VAL A 1 83 ? -12.758 2.241 5.647 1.00 94.00 83 VAL A N 1
ATOM 649 C CA . VAL A 1 83 ? -11.901 1.053 5.471 1.00 94.00 83 VAL A CA 1
ATOM 650 C C . VAL A 1 83 ? -12.502 0.081 4.461 1.00 94.00 83 VAL A C 1
ATOM 652 O O . VAL A 1 83 ? -11.800 -0.448 3.598 1.00 94.00 83 VAL A O 1
ATOM 655 N N . TYR A 1 84 ? -13.814 -0.136 4.537 1.00 93.06 84 TYR A N 1
ATOM 656 C CA . TYR A 1 84 ? -14.499 -1.042 3.628 1.00 93.06 84 TYR A CA 1
ATOM 657 C C . TYR A 1 84 ? -14.477 -0.549 2.174 1.00 93.06 84 TYR A C 1
ATOM 659 O O . TYR A 1 84 ? -14.046 -1.283 1.285 1.00 93.06 84 TYR A O 1
ATOM 667 N N . GLU A 1 85 ? -14.918 0.687 1.930 1.00 93.69 85 GLU A N 1
ATOM 668 C CA . GLU A 1 85 ? -15.104 1.229 0.579 1.00 93.69 85 GLU A CA 1
ATOM 669 C C . GLU A 1 85 ? -13.785 1.519 -0.144 1.00 93.69 85 GLU A C 1
ATOM 671 O O . GLU A 1 85 ? -13.720 1.368 -1.368 1.00 93.69 85 GLU A O 1
ATOM 676 N N . HIS A 1 86 ? -12.740 1.909 0.592 1.00 92.12 86 HIS A N 1
ATOM 677 C CA . HIS A 1 86 ? -11.465 2.320 0.002 1.00 92.12 86 HIS A CA 1
ATOM 678 C C . HIS A 1 86 ? -10.379 1.242 0.018 1.00 92.12 86 HIS A C 1
ATOM 680 O O . HIS A 1 86 ? -9.451 1.348 -0.777 1.00 92.12 86 HIS A O 1
ATOM 686 N N . TYR A 1 87 ? -10.491 0.199 0.849 1.00 91.31 87 TYR A N 1
ATOM 687 C CA . TYR A 1 87 ? -9.446 -0.827 0.966 1.00 91.31 87 TYR A CA 1
ATOM 688 C C . TYR A 1 87 ? -10.009 -2.239 0.821 1.00 91.31 87 TYR A C 1
ATOM 690 O O . TYR A 1 87 ? -9.749 -2.913 -0.174 1.00 91.31 87 TYR A O 1
ATOM 698 N N . ILE A 1 88 ? -10.836 -2.683 1.771 1.00 91.56 88 ILE A N 1
ATOM 699 C CA . ILE A 1 88 ? -11.219 -4.101 1.878 1.00 91.56 88 ILE A CA 1
ATOM 700 C C . ILE A 1 88 ? -11.983 -4.585 0.651 1.00 91.56 88 ILE A C 1
ATOM 702 O O . ILE A 1 88 ? -11.720 -5.684 0.171 1.00 91.56 88 ILE A O 1
ATOM 706 N N . LYS A 1 89 ? -12.892 -3.767 0.109 1.00 92.81 89 LYS A N 1
ATOM 707 C CA . LYS A 1 89 ? -13.607 -4.096 -1.128 1.00 92.81 89 LYS A CA 1
ATOM 708 C C . LYS A 1 89 ? -12.633 -4.428 -2.262 1.00 92.81 89 LYS A C 1
ATOM 710 O O . LYS A 1 89 ? -12.815 -5.435 -2.938 1.00 92.81 89 LYS A O 1
ATOM 715 N N . TRP A 1 90 ? -11.604 -3.610 -2.460 1.00 92.25 90 TRP A N 1
ATOM 716 C CA . TRP A 1 90 ? -10.653 -3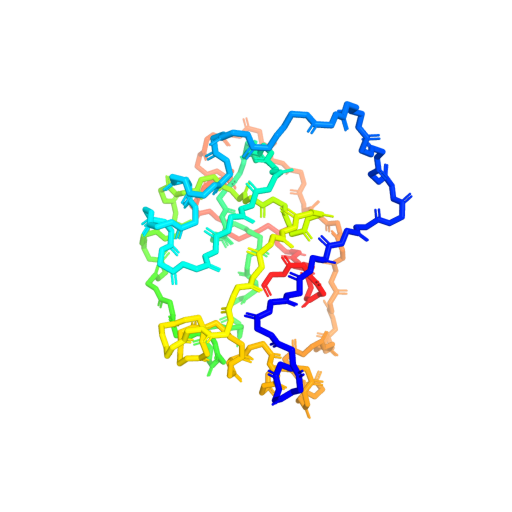.765 -3.564 1.00 92.25 90 TRP A CA 1
ATOM 717 C C . TRP A 1 90 ? -9.698 -4.933 -3.341 1.00 92.25 90 TRP A C 1
ATOM 719 O O . TRP A 1 90 ? -9.467 -5.700 -4.271 1.00 92.25 90 TRP A O 1
ATOM 729 N N . TRP A 1 91 ? -9.238 -5.145 -2.105 1.00 90.69 91 TRP A N 1
ATOM 730 C CA . TRP A 1 91 ? -8.447 -6.326 -1.752 1.00 90.69 91 TRP A CA 1
ATOM 731 C C . TRP A 1 91 ? -9.221 -7.626 -1.989 1.00 90.69 91 TRP A C 1
ATOM 733 O O . TRP A 1 91 ? -8.693 -8.551 -2.598 1.00 90.69 91 TRP A O 1
ATOM 743 N N . VAL A 1 92 ? -10.494 -7.687 -1.583 1.00 92.00 92 VAL A N 1
ATOM 744 C CA . VAL A 1 92 ? -11.345 -8.865 -1.814 1.00 92.00 92 VAL A CA 1
ATOM 745 C C . VAL A 1 92 ? -11.604 -9.075 -3.306 1.00 92.00 92 VAL A C 1
ATOM 747 O O . VAL A 1 92 ? -11.473 -10.196 -3.790 1.00 92.00 92 VAL A O 1
ATOM 750 N N . LEU A 1 93 ? -11.924 -8.018 -4.058 1.00 92.88 93 LEU A N 1
ATOM 751 C CA . LEU A 1 93 ? -12.113 -8.120 -5.509 1.00 92.88 93 LEU A CA 1
ATOM 752 C C . LEU A 1 93 ? -10.845 -8.614 -6.219 1.00 92.88 93 LEU A C 1
ATOM 754 O O . LEU A 1 93 ? -10.942 -9.452 -7.114 1.00 92.88 93 LEU A O 1
ATOM 758 N N . CYS A 1 94 ? -9.668 -8.141 -5.799 1.00 91.75 94 CYS A N 1
ATOM 759 C CA . CYS A 1 94 ? -8.395 -8.610 -6.332 1.00 91.75 94 CYS A CA 1
ATOM 760 C C . CYS A 1 94 ? -8.144 -10.084 -5.993 1.00 91.75 94 CYS A C 1
ATOM 762 O O . CYS A 1 94 ? -7.841 -10.874 -6.884 1.00 91.75 94 CYS A O 1
ATOM 764 N N . ALA A 1 95 ? -8.345 -10.477 -4.732 1.00 91.75 95 ALA A N 1
ATOM 765 C CA . ALA A 1 95 ? -8.163 -11.852 -4.270 1.00 91.75 95 ALA A CA 1
ATOM 766 C C . ALA A 1 95 ? -9.063 -12.858 -5.010 1.00 91.75 95 ALA A C 1
ATOM 768 O O . ALA A 1 95 ? -8.670 -14.003 -5.224 1.00 91.75 95 ALA A O 1
ATOM 769 N N . LEU A 1 96 ? -10.256 -12.431 -5.432 1.00 93.75 96 LEU A N 1
ATOM 770 C CA . LEU A 1 96 ? -11.200 -13.254 -6.193 1.00 93.75 96 LEU A CA 1
ATOM 771 C C . LEU A 1 96 ? -10.904 -13.302 -7.702 1.00 93.75 96 LEU A C 1
ATOM 773 O O . LEU A 1 96 ? -11.538 -14.073 -8.423 1.00 93.75 96 LEU A O 1
ATOM 777 N N . ASN A 1 97 ? -9.948 -12.513 -8.198 1.00 93.50 97 ASN A N 1
ATOM 778 C CA . ASN A 1 97 ? -9.562 -12.494 -9.603 1.00 93.50 97 ASN A CA 1
ATOM 779 C C . ASN A 1 97 ? -8.131 -13.011 -9.783 1.00 93.50 97 ASN A C 1
ATOM 781 O O . ASN A 1 97 ? -7.164 -12.342 -9.422 1.00 93.50 97 ASN A O 1
ATOM 785 N N . ARG A 1 98 ? -7.983 -14.169 -10.443 1.00 92.00 98 ARG A N 1
ATOM 786 C CA . ARG A 1 98 ? -6.672 -14.794 -10.691 1.00 92.00 98 ARG A CA 1
ATOM 787 C C . ARG A 1 98 ? -5.674 -13.872 -11.401 1.00 92.00 98 ARG A C 1
ATOM 789 O O . ARG A 1 98 ? -4.486 -13.943 -11.126 1.00 92.00 98 ARG A O 1
ATOM 796 N N . TYR A 1 99 ? -6.149 -12.992 -12.281 1.00 91.81 99 TYR A N 1
ATOM 797 C CA . TYR A 1 99 ? -5.297 -12.058 -13.020 1.00 91.81 99 TYR A CA 1
ATOM 798 C C . TYR A 1 99 ? -4.881 -10.839 -12.190 1.00 91.81 99 TYR A C 1
ATOM 800 O O . TYR A 1 99 ? -4.011 -10.088 -12.620 1.00 91.81 99 TYR A O 1
ATOM 808 N N . CYS A 1 100 ? -5.492 -10.642 -11.020 1.00 91.69 100 CYS A N 1
ATOM 809 C CA . CYS A 1 100 ? -5.073 -9.642 -10.049 1.00 91.69 100 CYS A CA 1
ATOM 810 C C . CYS A 1 100 ? -4.160 -10.270 -8.994 1.00 91.69 100 CYS A C 1
ATOM 812 O O . CYS A 1 100 ? -3.017 -9.858 -8.872 1.00 91.69 100 CYS A O 1
ATOM 814 N N . ILE A 1 101 ? -4.610 -11.313 -8.286 1.00 91.31 101 ILE A N 1
ATOM 815 C CA . ILE A 1 101 ? -3.846 -11.885 -7.163 1.00 91.31 101 ILE A CA 1
ATOM 816 C C . ILE A 1 101 ? -2.638 -12.734 -7.591 1.00 91.31 101 ILE A C 1
ATOM 818 O O . ILE A 1 101 ? -1.692 -12.894 -6.825 1.00 91.31 101 ILE A O 1
ATOM 822 N N . ALA A 1 102 ? -2.655 -13.308 -8.798 1.00 91.06 102 ALA A N 1
ATOM 823 C CA . ALA A 1 102 ? -1.588 -14.183 -9.284 1.00 91.06 102 ALA A CA 1
ATOM 824 C C . ALA A 1 102 ? -1.463 -14.169 -10.824 1.00 91.06 102 ALA A C 1
ATOM 826 O O . ALA A 1 102 ? -1.588 -15.217 -11.461 1.00 91.06 102 ALA A O 1
ATOM 827 N N . PRO A 1 103 ? -1.227 -13.004 -11.460 1.00 91.62 103 PRO A N 1
ATOM 828 C CA . PRO A 1 103 ? -1.081 -12.938 -12.908 1.00 91.62 103 PRO A CA 1
ATOM 829 C C . PRO A 1 103 ? 0.150 -13.701 -13.404 1.00 91.62 103 PRO A C 1
ATOM 831 O O . PRO A 1 103 ? 1.195 -13.747 -12.742 1.00 91.62 103 PRO A O 1
ATOM 834 N N . ASP A 1 104 ? 0.055 -14.199 -14.6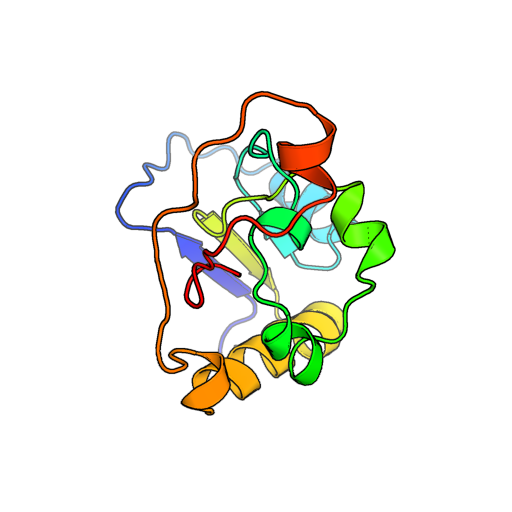36 1.00 91.44 104 ASP A N 1
ATOM 835 C CA . ASP A 1 104 ? 1.152 -14.885 -15.317 1.00 91.44 104 ASP A CA 1
ATOM 836 C C . ASP A 1 104 ? 2.399 -13.992 -15.416 1.00 91.44 104 ASP A C 1
ATOM 838 O O . ASP A 1 104 ? 2.323 -12.781 -15.677 1.00 91.44 104 ASP A O 1
ATOM 842 N N . GLY A 1 105 ? 3.567 -14.594 -15.183 1.00 88.69 105 GLY A N 1
ATOM 843 C CA . GLY A 1 105 ? 4.853 -13.889 -15.157 1.00 88.69 105 GLY A CA 1
ATOM 844 C C . GLY A 1 105 ? 5.091 -13.047 -13.897 1.00 88.69 105 GLY A C 1
ATOM 845 O O . GLY A 1 105 ? 5.928 -12.145 -13.919 1.00 88.69 105 GLY A O 1
ATOM 846 N N . SER A 1 106 ? 4.356 -13.297 -12.808 1.00 87.06 106 SER A N 1
ATOM 847 C CA . SER A 1 106 ? 4.607 -12.660 -11.512 1.00 87.06 106 SER A CA 1
ATOM 848 C C . SER A 1 106 ? 6.019 -12.968 -10.989 1.00 87.06 106 SER A C 1
ATOM 850 O O . SER A 1 106 ? 6.514 -14.093 -11.058 1.00 87.06 106 SER A O 1
ATOM 852 N N . ARG A 1 107 ? 6.692 -11.937 -10.464 1.00 89.31 107 ARG A N 1
ATOM 853 C CA . ARG A 1 107 ? 8.048 -12.024 -9.906 1.00 89.31 107 ARG A CA 1
ATOM 854 C C . ARG A 1 107 ? 8.079 -11.388 -8.524 1.00 89.31 107 ARG A C 1
ATOM 856 O O . ARG A 1 107 ? 7.716 -10.225 -8.361 1.00 89.31 107 ARG A O 1
ATOM 863 N N . LYS A 1 108 ? 8.574 -12.142 -7.540 1.00 83.75 108 LYS A N 1
ATOM 864 C CA . LYS A 1 108 ? 8.737 -11.673 -6.154 1.00 83.75 108 LYS A CA 1
ATOM 865 C C . LYS A 1 108 ? 9.920 -10.717 -5.978 1.00 83.75 108 LYS A C 1
ATOM 867 O O . LYS A 1 108 ? 9.861 -9.826 -5.133 1.00 83.75 108 LYS A O 1
ATOM 872 N N . TYR A 1 109 ? 11.000 -10.939 -6.727 1.00 88.81 109 TYR A N 1
ATOM 873 C CA . TYR A 1 109 ? 12.249 -10.188 -6.610 1.00 88.81 109 TYR A CA 1
ATOM 874 C C . TYR A 1 109 ? 12.398 -9.204 -7.764 1.00 88.81 109 TYR A C 1
ATOM 876 O O . TYR A 1 109 ? 12.204 -9.571 -8.925 1.00 88.81 109 TYR A O 1
ATOM 884 N N . CYS A 1 110 ? 12.734 -7.972 -7.401 1.00 91.06 110 CYS A N 1
ATOM 885 C CA . CYS A 1 110 ? 12.911 -6.843 -8.301 1.00 91.06 110 CYS A CA 1
ATOM 886 C C . CYS A 1 110 ? 14.292 -6.838 -8.937 1.00 91.06 110 CYS A C 1
ATOM 888 O O . CYS A 1 110 ? 15.248 -7.368 -8.369 1.00 91.06 110 CYS A O 1
ATOM 890 N N . ASP A 1 111 ? 14.389 -6.189 -10.091 1.00 93.25 111 ASP A N 1
ATOM 891 C CA . ASP A 1 111 ? 15.673 -5.949 -10.733 1.00 93.25 111 ASP A CA 1
ATOM 892 C C . ASP A 1 111 ? 16.485 -4.916 -9.915 1.00 93.25 111 ASP A C 1
ATOM 894 O O . ASP A 1 111 ? 15.903 -3.913 -9.475 1.00 93.25 111 ASP A O 1
ATOM 898 N N . PRO A 1 112 ? 17.809 -5.104 -9.734 1.00 89.94 112 PRO A N 1
ATOM 899 C CA . PRO A 1 112 ? 18.656 -4.247 -8.891 1.00 89.94 112 PRO A CA 1
ATOM 900 C C . PRO A 1 112 ? 18.674 -2.787 -9.343 1.00 89.94 112 PRO A C 1
ATOM 902 O O . PRO A 1 112 ? 18.786 -2.536 -10.536 1.00 89.94 112 PRO A O 1
ATOM 905 N N . TYR A 1 113 ? 18.598 -1.842 -8.410 1.00 88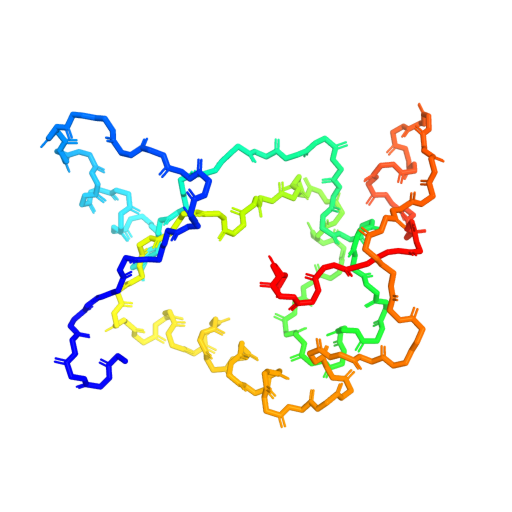.69 113 TYR A N 1
ATOM 906 C CA . TYR A 1 113 ? 18.597 -0.400 -8.673 1.00 88.69 113 TYR A CA 1
ATOM 907 C C . TYR A 1 113 ? 19.718 0.293 -7.894 1.00 88.69 113 TYR A C 1
ATOM 909 O O . TYR A 1 113 ? 20.000 -0.093 -6.758 1.00 88.69 113 TYR A O 1
ATOM 917 N N . ASP A 1 114 ? 20.270 1.372 -8.448 1.00 90.81 114 ASP A N 1
ATOM 918 C CA . ASP A 1 114 ? 21.370 2.120 -7.821 1.00 90.81 114 ASP A CA 1
ATOM 919 C C . ASP A 1 114 ? 21.048 3.610 -7.641 1.00 90.81 114 ASP A C 1
ATOM 921 O O . ASP A 1 114 ? 21.608 4.280 -6.770 1.00 90.81 114 ASP A O 1
ATOM 925 N N . THR A 1 115 ? 20.079 4.135 -8.393 1.00 92.38 115 THR A N 1
ATOM 926 C CA . THR A 1 115 ? 19.728 5.562 -8.386 1.00 92.38 115 THR A CA 1
ATOM 927 C C . THR A 1 115 ? 18.412 5.859 -7.662 1.00 92.38 115 THR A C 1
ATOM 929 O O . THR A 1 115 ? 17.597 4.976 -7.393 1.00 92.38 115 THR A O 1
ATOM 932 N N . TYR A 1 116 ? 18.197 7.134 -7.316 1.00 88.88 116 TYR A N 1
ATOM 933 C CA . TYR A 1 116 ? 16.920 7.602 -6.766 1.00 88.88 116 TYR A CA 1
ATOM 934 C C . TYR A 1 116 ? 15.773 7.409 -7.767 1.00 88.88 116 TYR A C 1
ATOM 936 O O . TYR A 1 116 ? 14.737 6.852 -7.416 1.00 88.88 116 TYR A O 1
ATOM 944 N N . GLU A 1 117 ? 15.991 7.783 -9.026 1.00 91.38 117 GLU A N 1
ATOM 945 C CA . GLU A 1 117 ? 14.994 7.644 -10.090 1.00 91.38 117 GLU A CA 1
ATOM 946 C C . GLU A 1 117 ? 14.522 6.193 -10.248 1.00 91.38 117 GLU A C 1
ATOM 948 O O . GLU A 1 117 ? 13.329 5.918 -10.332 1.00 91.38 117 GLU A O 1
ATOM 953 N N . GLU A 1 118 ? 15.437 5.227 -10.189 1.00 91.62 118 GLU A N 1
ATOM 954 C CA . GLU A 1 118 ? 15.079 3.809 -10.251 1.00 91.62 118 GLU A CA 1
ATOM 955 C C . GLU A 1 118 ? 14.292 3.318 -9.040 1.00 91.62 118 GLU A C 1
ATOM 957 O O . GLU A 1 118 ? 13.445 2.440 -9.180 1.00 91.62 118 GLU A O 1
ATOM 962 N N . LYS A 1 119 ? 14.541 3.879 -7.857 1.00 89.00 119 LYS A N 1
ATOM 963 C CA . LYS A 1 119 ? 13.827 3.502 -6.631 1.00 89.00 119 LYS A CA 1
ATOM 964 C C . LYS A 1 119 ? 12.386 3.995 -6.618 1.00 89.00 119 LYS A C 1
ATOM 966 O O . LYS A 1 119 ? 11.557 3.363 -5.966 1.00 89.00 119 LYS A O 1
ATOM 971 N N . TYR A 1 120 ? 12.099 5.116 -7.279 1.00 92.00 120 TYR A N 1
ATOM 972 C CA . TYR A 1 120 ? 10.819 5.807 -7.112 1.00 92.00 120 TYR A CA 1
ATOM 973 C C . TYR A 1 120 ? 10.007 5.952 -8.403 1.00 92.00 120 TYR A C 1
ATOM 975 O O . TYR A 1 120 ? 8.778 5.876 -8.347 1.00 92.00 120 TYR A O 1
ATOM 983 N N . HIS A 1 121 ? 10.653 6.096 -9.561 1.00 93.44 121 HIS A N 1
ATOM 984 C CA . HIS A 1 121 ? 10.004 6.509 -10.811 1.00 93.44 121 HIS A CA 1
ATOM 985 C C . HIS A 1 121 ? 10.002 5.449 -11.913 1.00 93.44 121 HIS A C 1
ATOM 987 O O . HIS A 1 121 ? 9.272 5.607 -12.892 1.00 93.44 121 HIS A O 1
ATOM 993 N N . PHE A 1 122 ? 10.753 4.356 -11.755 1.00 93.50 122 PHE A N 1
ATOM 994 C CA . PHE A 1 122 ? 10.799 3.269 -12.733 1.00 93.50 122 PHE A CA 1
ATOM 995 C C . PHE A 1 122 ? 10.313 1.948 -12.147 1.00 93.50 122 PHE A C 1
ATOM 997 O O . PHE A 1 122 ? 10.724 1.534 -11.066 1.00 93.50 122 PHE A O 1
ATOM 1004 N N . TYR A 1 123 ? 9.451 1.257 -12.894 1.00 92.88 123 TYR A N 1
ATOM 1005 C CA . TYR A 1 123 ? 8.995 -0.081 -12.530 1.00 92.88 123 TYR A CA 1
ATOM 1006 C C . TYR A 1 123 ? 10.161 -1.079 -12.558 1.00 92.88 123 TYR A C 1
ATOM 1008 O O . TYR A 1 123 ? 10.905 -1.150 -13.534 1.00 92.88 123 TYR A O 1
ATOM 1016 N N . ARG A 1 124 ? 10.305 -1.876 -11.494 1.00 93.19 124 ARG A N 1
ATOM 1017 C CA . ARG A 1 124 ? 11.451 -2.773 -11.262 1.00 93.19 124 ARG A CA 1
ATOM 1018 C C . ARG A 1 124 ? 11.156 -4.248 -11.534 1.00 93.19 124 ARG A C 1
ATOM 1020 O O . ARG A 1 124 ? 11.800 -5.122 -10.955 1.00 93.19 124 ARG A O 1
ATOM 1027 N N . ASN A 1 125 ? 10.191 -4.532 -12.412 1.00 92.00 125 ASN A N 1
ATOM 1028 C CA . ASN A 1 125 ? 9.852 -5.884 -12.881 1.00 92.00 125 ASN A CA 1
ATOM 1029 C C . ASN A 1 125 ? 9.510 -6.894 -11.773 1.00 92.00 125 ASN A C 1
ATOM 1031 O O . ASN A 1 125 ? 9.761 -8.092 -11.906 1.00 92.00 125 ASN A O 1
ATOM 1035 N N . CYS A 1 126 ? 8.887 -6.418 -10.700 1.00 91.25 126 CYS A N 1
ATOM 1036 C CA . CYS A 1 126 ? 8.416 -7.229 -9.586 1.00 91.25 126 CYS A CA 1
ATOM 1037 C C . CYS A 1 126 ? 7.112 -6.672 -9.030 1.00 91.25 126 CYS A C 1
ATOM 1039 O O . CYS A 1 126 ? 6.829 -5.485 -9.163 1.00 91.25 126 CYS A O 1
ATOM 1041 N N . HIS A 1 127 ? 6.356 -7.528 -8.353 1.00 90.19 127 HIS A N 1
ATOM 1042 C CA . HIS A 1 127 ? 5.238 -7.115 -7.518 1.00 90.19 127 HIS A CA 1
ATOM 1043 C C . HIS A 1 127 ? 4.886 -8.249 -6.553 1.00 90.19 127 HIS A C 1
ATOM 1045 O O . HIS A 1 127 ? 4.875 -9.420 -6.943 1.00 90.19 127 HIS A O 1
ATOM 1051 N N . ARG A 1 128 ? 4.601 -7.912 -5.294 1.00 86.06 128 ARG A N 1
ATOM 1052 C CA . ARG A 1 128 ? 4.122 -8.868 -4.289 1.00 86.06 128 ARG A CA 1
ATOM 1053 C C . ARG A 1 128 ? 2.611 -8.733 -4.146 1.00 86.06 128 ARG A C 1
ATOM 1055 O O . ARG A 1 128 ? 2.140 -7.906 -3.379 1.00 86.06 128 ARG A O 1
ATOM 1062 N N . PHE A 1 129 ? 1.882 -9.534 -4.917 1.00 85.56 129 PHE A N 1
ATOM 1063 C CA . PHE A 1 129 ? 0.423 -9.443 -5.059 1.00 85.56 129 PHE A CA 1
ATOM 1064 C C . PHE A 1 129 ? -0.337 -9.742 -3.761 1.00 85.56 129 PHE A C 1
ATOM 1066 O O . PHE A 1 129 ? -1.459 -9.292 -3.581 1.00 85.56 129 PHE A O 1
ATOM 1073 N N . ASP A 1 130 ? 0.282 -10.480 -2.844 1.00 73.44 130 ASP A N 1
ATOM 1074 C CA . ASP A 1 130 ? -0.233 -10.793 -1.513 1.00 73.44 130 ASP A CA 1
ATOM 1075 C C . ASP A 1 130 ? 0.063 -9.703 -0.465 1.00 73.44 130 ASP A C 1
ATOM 1077 O O . ASP A 1 130 ? -0.415 -9.797 0.665 1.00 73.44 130 ASP A O 1
ATOM 1081 N N . GLN A 1 131 ? 0.864 -8.686 -0.811 1.00 69.81 131 GLN A N 1
ATOM 1082 C CA . GLN A 1 131 ? 1.307 -7.622 0.102 1.00 69.81 131 GLN A CA 1
ATOM 1083 C C . GLN A 1 131 ? 0.940 -6.199 -0.353 1.00 69.81 131 GLN A C 1
ATOM 1085 O O . GLN A 1 131 ? 1.245 -5.263 0.391 1.00 69.81 131 GLN A O 1
ATOM 1090 N N . ALA A 1 132 ? 0.345 -6.025 -1.538 1.00 56.41 132 ALA A N 1
ATOM 1091 C CA . ALA A 1 132 ? 0.107 -4.729 -2.185 1.00 56.41 132 ALA A CA 1
ATOM 1092 C C . ALA A 1 132 ? -1.383 -4.377 -2.319 1.00 56.41 132 ALA A C 1
ATOM 1094 O O . ALA A 1 132 ? -2.196 -5.291 -2.576 1.00 56.41 132 ALA A O 1
#

Foldseek 3Di:
DVVDQKDKDAAPPDDDDDDDCPCVVVQCVVVVFKDDPWDFDQAFPLQADDPVLCVQAVDDSVVSLVGGDTWPRIMMGGPDPCCVPRPVVSLVVQVPDCCQQPNPQADADFADDDDSCSRRPHHGSHYNSVTD

Secondary structure (DSSP, 8-state):
--S-SEEEEE-TT--------TTHHHHHHHTTTEEE--PEEEEETTTTS-GGGGGTS---TTHHHHSEEE-TTEEEEE--HHHIIIIIHHHHHHHT-HHHHS-TT--SSPPP--SHHHHHTS--S---TTT-

pLDDT: mean 88.33, std 6.49, range [56.41, 94.69]

Organism: Owenia fusiformis (NCBI:txid6347)